Protein 5J0H (pdb70)

Secondary structure (DSSP, 8-state):
-HHHHHHHHHHHHHHHHHHHHHHHHHHHHHHHHHS--HHHHHHHHHHHHHHHHHHHHHHHHHHHHHHHHHH-/-HHHHHHHHHHHHHHHHHHHHHHHHHHHHHHHHHS--HHHHHHHHHHHHHHHHHHHHHHHHHHHHHHHHHH-

Solvent-accessible surface area: 10507 Å² total; per-residue (Å²): 211,143,86,49,144,76,12,85,47,64,29,99,80,1,83,131,13,34,119,57,2,65,50,52,23,85,142,16,79,96,103,17,124,146,107,95,57,139,112,25,94,97,67,15,92,42,4,70,94,20,10,82,98,0,65,98,42,10,104,137,9,63,42,72,15,112,134,10,74,87,143,115,116,35,25,56,153,10,11,83,59,36,29,99,88,10,82,138,76,31,115,142,15,66,54,72,23,98,150,18,81,111,88,18,129,138,93,96,58,146,115,24,94,93,73,14,92,110,10,67,94,62,10,77,107,16,65,60,80,9,102,166,38,65,40,77,16,114,134,14,71,88,126,123

Foldseek 3Di:
DVQLVVLVVVLVVLVVVLVVLVVVLVVLVVVCVVPNDPVSVVVSVVSVVVSVVSVVVSVVSVVSNVVVVVVD/DVQLVVLVVVLVVLVVVLVVLVVVLVVLVVVCVVPPDPVSVVVSVVSVVVNVVSVVVSVVSVVVSVVVVVVD

Radius of gyration: 22.28 Å; Cα contacts (8 Å, |Δi|>4): 88; chains: 2; bounding box: 38×27×76 Å

B-factor: mean 26.99, std 13.41, range [8.02, 87.73]

Nearest PDB structures (foldseek):
  5j0h-assembly2_B  TM=1.014E+00  e=7.072E-09  synthetic construct
  5j0h-assembly1_A  TM=1.013E+00  e=9.872E-09  synthetic construct
  6naf-assembly1_A  TM=1.001E+00  e=9.217E-07  synthetic construct
  6msr-assembly1_C  TM=1.008E+00  e=1.243E-05  synthetic construct
  8szz-assembly1_V  TM=9.515E-01  e=2.185E-02  synthetic construct

Structure (mmCIF, N/CA/C/O backbone):
data_5J0H
#
_entry.id   5J0H
#
_cell.length_a   53.194
_cell.length_b   53.194
_cell.length_c   278.642
_cell.angle_alpha   90.00
_cell.angle_beta   90.00
_cell.angle_gamma   120.00
#
_symmetry.space_group_name_H-M   'H 3 2'
#
loop_
_entity.id
_entity.type
_entity.pdbx_description
1 polymer 'Design construct 2L6HC3_13'
2 water water
#
loop_
_atom_site.group_PDB
_atom_site.id
_atom_site.type_symbol
_atom_site.label_atom_id
_atom_site.label_alt_id
_atom_site.label_comp_id
_atom_site.label_asym_id
_atom_site.label_entity_id
_atom_site.label_seq_id
_atom_site.pdbx_PDB_ins_code
_atom_site.Cartn_x
_atom_site.Cartn_y
_atom_site.Cartn_z
_atom_site.occupancy
_atom_site.B_iso_or_equiv
_atom_site.auth_seq_id
_atom_site.auth_comp_id
_atom_site.auth_asym_id
_atom_site.auth_atom_id
_atom_site.pdbx_PDB_model_num
ATOM 1 N N . LYS A 1 7 ? 12.814 26.682 73.176 1.00 54.32 2 LYS A N 1
ATOM 2 C CA . LYS A 1 7 ? 11.849 26.794 74.260 1.00 31.12 2 LYS A CA 1
ATOM 3 C C . LYS A 1 7 ? 12.491 26.484 75.609 1.00 31.40 2 LYS A C 1
ATOM 4 O O . LYS A 1 7 ? 11.789 26.286 76.601 1.00 25.73 2 LYS A O 1
ATOM 22 N N . TYR A 1 8 ? 13.820 26.450 75.654 1.00 29.52 3 TYR A N 1
ATOM 23 C CA . TYR A 1 8 ? 14.509 26.027 76.867 1.00 29.61 3 TYR A CA 1
ATOM 24 C C . TYR A 1 8 ? 14.215 26.949 78.045 1.00 25.79 3 TYR A C 1
ATOM 25 O O . TYR A 1 8 ? 14.162 26.499 79.189 1.00 23.71 3 TYR A O 1
ATOM 43 N N . GLU A 1 9 ? 14.028 28.235 77.768 1.00 24.23 4 GLU A N 1
ATOM 44 C CA . GLU A 1 9 ? 13.724 29.196 78.822 1.00 29.12 4 GLU A CA 1
ATOM 45 C C . GLU A 1 9 ? 12.482 28.755 79.592 1.00 22.71 4 GLU A C 1
ATOM 46 O O . GLU A 1 9 ? 12.447 28.797 80.824 1.00 21.65 4 GLU A O 1
ATOM 58 N N . LEU A 1 10 ? 11.470 28.322 78.849 1.00 19.63 5 LEU A N 1
ATOM 59 C CA . LEU A 1 10 ? 10.206 27.900 79.440 1.00 20.51 5 LEU A CA 1
ATOM 60 C C . LEU A 1 10 ? 10.368 26.563 80.151 1.00 19.58 5 LEU A C 1
ATOM 61 O O . LEU A 1 10 ? 9.917 26.388 81.287 1.00 18.08 5 LEU A O 1
ATOM 77 N N . ARG A 1 11 ? 11.018 25.620 79.479 1.00 18.13 6 ARG A N 1
ATOM 78 C CA . ARG A 1 11 ? 11.268 24.307 80.060 1.00 18.16 6 ARG A CA 1
ATOM 79 C C . ARG A 1 11 ? 11.980 24.422 81.405 1.00 19.73 6 ARG A C 1
ATOM 80 O O . ARG A 1 11 ? 11.583 23.783 82.383 1.00 21.19 6 ARG A O 1
ATOM 101 N N . ARG A 1 12 ? 13.031 25.238 81.452 1.00 17.37 7 ARG A N 1
ATOM 102 C CA . ARG A 1 12 ? 13.806 25.419 82.675 1.00 22.01 7 ARG A CA 1
ATOM 103 C C . ARG A 1 12 ? 12.937 26.001 83.784 1.00 21.33 7 ARG A C 1
ATOM 104 O O . ARG A 1 12 ? 13.021 25.573 84.934 1.00 19.76 7 ARG A O 1
ATOM 125 N N . ALA A 1 13 ? 12.096 26.970 83.433 1.00 21.07 8 ALA A N 1
ATOM 126 C CA . ALA A 1 13 ? 11.203 27.595 84.407 1.00 17.29 8 ALA A CA 1
ATOM 127 C C . ALA A 1 13 ? 10.201 26.584 84.961 1.00 16.22 8 ALA A C 1
ATOM 128 O O . ALA A 1 13 ? 9.931 26.563 86.164 1.00 15.77 8 ALA A O 1
ATOM 135 N N . LEU A 1 14 ? 9.652 25.744 84.091 1.00 17.34 9 LEU A N 1
ATOM 136 C CA . LEU A 1 14 ? 8.680 24.750 84.533 1.00 16.71 9 LEU A CA 1
ATOM 137 C C . LEU A 1 14 ? 9.357 23.679 85.389 1.00 19.28 9 LEU A C 1
ATOM 138 O O . LEU A 1 14 ? 8.763 23.164 86.332 1.00 17.14 9 LEU A O 1
ATOM 154 N N . GLU A 1 15 ? 10.606 23.353 85.071 1.00 17.40 10 GLU A N 1
ATOM 155 C CA . GLU A 1 15 ? 11.364 22.410 85.888 1.00 16.37 10 GLU A CA 1
ATOM 156 C C . GLU A 1 15 ? 11.647 22.994 87.270 1.00 16.00 10 GLU A C 1
ATOM 157 O O . GLU A 1 15 ? 11.559 22.290 88.281 1.00 18.19 10 GLU A O 1
ATOM 169 N N . GLU A 1 16 ? 11.976 24.280 87.322 1.00 15.24 11 GLU A N 1
ATOM 170 C CA . GLU A 1 16 ? 12.203 24.941 88.603 1.00 19.22 11 GLU A CA 1
ATOM 171 C C . GLU A 1 16 ? 10.908 25.012 89.409 1.00 16.37 11 GLU A C 1
ATOM 172 O O . GLU A 1 16 ? 10.926 24.896 90.638 1.00 15.96 11 GLU A O 1
ATOM 184 N N . LEU A 1 17 ? 9.792 25.200 88.714 1.00 15.78 12 LEU A N 1
ATOM 185 C CA . LEU A 1 17 ? 8.482 25.202 89.351 1.00 14.72 12 LEU A CA 1
ATOM 186 C C . LEU A 1 17 ? 8.202 23.854 90.004 1.00 14.57 12 LEU A C 1
ATOM 187 O O . LEU A 1 17 ? 7.722 23.782 91.140 1.00 15.17 12 LEU A O 1
ATOM 203 N N . GLU A 1 18 ? 8.514 22.782 89.283 1.00 16.27 13 GLU A N 1
ATOM 204 C CA . GLU A 1 18 ? 8.317 21.431 89.791 1.00 18.06 13 GLU A CA 1
ATOM 205 C C . GLU A 1 18 ? 9.147 21.211 91.048 1.00 16.66 13 GLU A C 1
ATOM 206 O O . GLU A 1 18 ? 8.662 20.660 92.026 1.00 18.18 13 GLU A O 1
ATOM 218 N N . LYS A 1 19 ? 10.396 21.659 91.014 1.00 16.83 14 LYS A N 1
ATOM 219 C CA . LYS A 1 19 ? 11.289 21.521 92.158 1.00 18.70 14 LYS A CA 1
ATOM 220 C C . LYS A 1 19 ? 10.752 22.272 93.371 1.00 16.13 14 LYS A C 1
ATOM 221 O O . LYS A 1 19 ? 10.780 21.757 94.492 1.00 17.25 14 LYS A O 1
ATOM 240 N N . ALA A 1 20 ? 10.267 23.489 93.150 1.00 16.71 15 ALA A N 1
ATOM 241 C CA . ALA A 1 20 ? 9.757 24.303 94.250 1.00 14.59 15 ALA A CA 1
ATOM 242 C C . ALA A 1 20 ? 8.491 23.683 94.829 1.00 13.32 15 ALA A C 1
ATOM 243 O O . ALA A 1 20 ? 8.287 23.697 96.035 1.00 14.67 15 ALA A O 1
ATOM 250 N N . LEU A 1 21 ? 7.642 23.131 93.971 1.00 14.63 16 LEU A N 1
ATOM 251 C CA . LEU A 1 21 ? 6.406 22.515 94.445 1.00 15.77 16 LEU A CA 1
ATOM 252 C C . LEU A 1 21 ? 6.693 21.274 95.291 1.00 17.55 16 LEU A C 1
ATOM 253 O O . LEU A 1 21 ? 5.957 20.974 96.230 1.00 15.61 16 LEU A O 1
ATOM 269 N N . ARG A 1 22 ? 7.761 20.556 94.968 1.00 16.90 17 ARG A N 1
ATOM 270 C CA . ARG A 1 22 ? 8.146 19.406 95.778 1.00 18.27 17 ARG A CA 1
ATOM 271 C C . ARG A 1 22 ? 8.583 19.838 97.168 1.00 16.12 17 ARG A C 1
ATOM 272 O O . ARG A 1 22 ? 8.224 19.206 98.161 1.00 18.26 17 ARG A O 1
ATOM 293 N N . GLU A 1 23 ? 9.364 20.913 97.234 1.00 15.51 18 GLU A N 1
ATOM 294 C CA . GLU A 1 23 ? 9.768 21.473 98.512 1.00 13.96 18 GLU A CA 1
ATOM 295 C C . GLU A 1 23 ? 8.545 21.966 99.261 1.00 15.60 18 GLU A C 1
ATOM 296 O O . GLU A 1 23 ? 8.448 21.803 100.476 1.00 14.32 18 GLU A O 1
ATOM 308 N N . LEU A 1 24 ? 7.603 22.554 98.536 1.00 13.64 19 LEU A N 1
ATOM 309 C CA . LEU A 1 24 ? 6.402 23.084 99.169 1.00 14.06 19 LEU A CA 1
ATOM 310 C C . LEU A 1 24 ? 5.602 21.957 99.820 1.00 14.40 19 LEU A C 1
ATOM 311 O O . LEU A 1 24 ? 5.095 22.112 100.933 1.00 14.86 19 LEU A O 1
ATOM 327 N N . LYS A 1 25 ? 5.507 20.823 99.135 1.00 15.87 20 LYS A N 1
ATOM 328 C CA . LYS A 1 25 ? 4.771 19.677 99.655 1.00 15.93 20 LYS A CA 1
ATOM 329 C C . LYS A 1 25 ? 5.427 19.117 100.915 1.00 18.01 20 LYS A C 1
ATOM 330 O O . LYS A 1 25 ? 4.735 18.787 101.872 1.00 18.28 20 LYS A O 1
ATOM 349 N N . LYS A 1 26 ? 6.753 19.011 100.917 1.00 15.04 21 LYS A N 1
ATOM 350 C CA . LYS A 1 26 ? 7.471 18.531 102.101 1.00 18.00 21 LYS A CA 1
ATOM 351 C C . LYS A 1 26 ? 7.239 19.467 103.279 1.00 19.57 21 LYS A C 1
ATOM 352 O O . LYS A 1 26 ? 7.032 19.025 104.412 1.00 19.04 21 LYS A O 1
ATOM 371 N N . SER A 1 27 ? 7.280 20.765 103.000 1.00 16.58 22 SER A N 1
ATOM 372 C CA . SER A 1 27 ? 7.040 21.780 104.014 1.00 16.16 22 SER A CA 1
ATOM 373 C C . SER A 1 27 ? 5.632 21.639 104.582 1.00 13.58 22 SER A C 1
ATOM 374 O O . SER A 1 27 ? 5.420 21.726 105.797 1.00 16.70 22 SER A O 1
ATOM 382 N N . LEU A 1 28 ? 4.666 21.423 103.696 1.00 15.58 23 LEU A N 1
ATOM 383 C CA . LEU A 1 28 ? 3.282 21.276 104.120 1.00 15.02 23 LEU A CA 1
ATOM 384 C C . LEU A 1 28 ? 3.104 20.028 104.975 1.00 19.14 23 LEU A C 1
ATOM 385 O O . LEU A 1 28 ? 2.387 20.058 105.970 1.00 18.26 23 LEU A O 1
ATOM 401 N N . ASP A 1 29 ? 3.745 18.931 104.586 1.00 17.51 24 ASP A N 1
ATOM 402 C CA . ASP A 1 29 ? 3.661 17.700 105.369 1.00 21.93 24 ASP A CA 1
ATOM 403 C C . ASP A 1 29 ? 4.161 17.942 106.788 1.00 22.86 24 A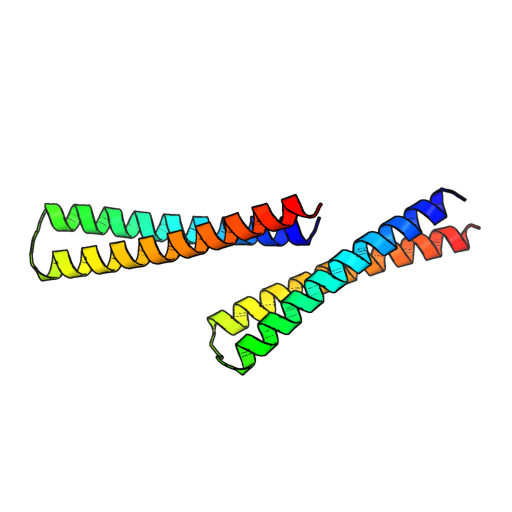SP A C 1
ATOM 404 O O . ASP A 1 29 ? 3.510 17.556 107.755 1.00 22.67 24 ASP A O 1
ATOM 413 N N . GLU A 1 30 ? 5.310 18.597 106.909 1.00 20.56 25 GLU A N 1
ATOM 414 C CA . GLU A 1 30 ? 5.886 18.868 108.220 1.00 21.06 25 GLU A CA 1
ATOM 415 C C . GLU A 1 30 ? 4.986 19.810 109.016 1.00 20.37 25 GLU A C 1
ATOM 416 O O . GLU A 1 30 ? 4.845 19.673 110.234 1.00 18.71 25 GLU A O 1
ATOM 428 N N . LEU A 1 31 ? 4.368 20.758 108.322 1.00 16.34 26 LEU A N 1
ATOM 429 C CA . LEU A 1 31 ? 3.455 21.700 108.954 1.00 18.62 26 LEU A CA 1
ATOM 430 C C . LEU A 1 31 ? 2.233 20.977 109.514 1.00 17.68 26 LEU A C 1
ATOM 431 O O . LEU A 1 31 ? 1.791 21.259 110.632 1.00 17.33 26 LEU A O 1
ATOM 447 N N . GLU A 1 32 ? 1.697 20.039 108.739 1.00 18.39 27 GLU A N 1
ATOM 448 C CA . GLU A 1 32 ? 0.527 19.282 109.168 1.00 18.92 27 GLU A CA 1
ATOM 449 C C . GLU A 1 32 ? 0.856 18.368 110.346 1.00 18.81 27 GLU A C 1
ATOM 450 O O . GLU A 1 32 ? 0.045 18.224 111.256 1.00 19.97 27 GLU A O 1
ATOM 462 N N . ARG A 1 33 ? 2.040 17.759 110.328 1.00 19.45 28 ARG A N 1
ATOM 463 C CA . ARG A 1 33 ? 2.473 16.909 111.440 1.00 22.05 28 ARG A CA 1
ATOM 464 C C . ARG A 1 33 ? 2.555 17.735 112.713 1.00 21.04 28 ARG A C 1
ATOM 465 O O . ARG A 1 33 ? 2.090 17.316 113.773 1.00 19.10 28 ARG A O 1
ATOM 486 N N . SER A 1 34 ? 3.155 18.914 112.601 1.00 20.11 29 SER A N 1
ATOM 487 C CA . SER A 1 34 ? 3.300 19.806 113.741 1.00 18.20 29 SER A CA 1
ATOM 488 C C . SER A 1 34 ? 1.941 20.217 114.289 1.00 20.37 29 SER A C 1
ATOM 489 O O . SER A 1 34 ? 1.748 20.281 115.502 1.00 20.29 29 SER A O 1
ATOM 497 N N . LEU A 1 35 ? 0.993 20.491 113.399 1.00 16.38 30 LEU A N 1
ATOM 498 C CA . LEU A 1 35 ? -0.346 20.879 113.826 1.00 16.05 30 LEU A CA 1
ATOM 499 C C . LEU A 1 35 ? -1.009 19.758 114.620 1.00 18.69 30 LEU A C 1
ATOM 500 O O . LEU A 1 35 ? -1.629 20.002 115.655 1.00 19.74 30 LEU A O 1
ATOM 516 N N . GLU A 1 36 ? -0.869 18.530 114.134 1.00 16.58 31 GLU A N 1
ATOM 517 C CA . GLU A 1 36 ? -1.460 17.375 114.797 1.00 20.58 31 GLU A CA 1
ATOM 518 C C . GLU A 1 36 ? -0.898 17.209 116.204 1.00 20.64 31 GLU A C 1
ATOM 519 O O . GLU A 1 36 ? -1.640 16.951 117.152 1.00 23.26 31 GLU A O 1
ATOM 531 N N . GLU A 1 37 ? 0.412 17.376 116.339 1.00 19.85 32 GLU A N 1
ATOM 532 C CA . GLU A 1 37 ? 1.054 17.294 117.646 1.00 22.86 32 GLU A CA 1
ATOM 533 C C . GLU A 1 37 ? 0.622 18.447 118.542 1.00 23.22 32 GLU A C 1
ATOM 534 O O . GLU A 1 37 ? 0.409 18.264 119.742 1.00 20.46 32 GLU A O 1
ATOM 546 N N . LEU A 1 38 ? 0.491 19.633 117.955 1.00 20.10 33 LEU A N 1
ATOM 547 C CA . LEU A 1 38 ? 0.044 20.811 118.689 1.00 20.24 33 LEU A CA 1
ATOM 548 C C . LEU A 1 38 ? -1.347 20.592 119.284 1.00 20.76 33 LEU A C 1
ATOM 549 O O . LEU A 1 38 ? -1.596 20.923 120.439 1.00 20.68 33 LEU A O 1
ATOM 565 N N . GLU A 1 39 ? -2.251 20.032 118.488 1.00 18.60 34 GLU A N 1
ATOM 566 C CA . GLU A 1 39 ? -3.615 19.799 118.943 1.00 19.04 34 GLU A CA 1
ATOM 567 C C . GLU A 1 39 ? -3.656 18.752 120.055 1.00 21.27 34 GLU A C 1
ATOM 568 O O . GLU A 1 39 ? -4.466 18.853 120.978 1.00 24.09 34 GLU A O 1
ATOM 580 N N . LYS A 1 40 ? -2.777 17.760 119.962 1.00 21.26 35 LYS A N 1
ATOM 581 C CA . LYS A 1 40 ? -2.685 16.705 120.969 1.00 23.22 35 LYS A CA 1
ATOM 582 C C . LYS A 1 40 ? -2.122 17.239 122.277 1.00 24.63 35 LYS A C 1
ATOM 583 O O . LYS A 1 40 ? -2.679 16.994 123.346 1.00 25.94 35 LYS A O 1
ATOM 602 N N . ASN A 1 41 ? -1.006 17.955 122.179 1.00 23.46 36 ASN A N 1
ATOM 603 C CA . ASN A 1 41 ? -0.297 18.472 123.346 1.00 24.46 36 ASN A CA 1
ATOM 604 C C . ASN A 1 41 ? 0.059 19.947 123.178 1.00 16.62 36 ASN A C 1
ATOM 605 O O . ASN A 1 41 ? 1.203 20.289 122.883 1.00 21.54 36 ASN A O 1
ATOM 616 N N . PRO A 1 42 ? -0.931 20.829 123.367 1.00 18.29 37 PRO A N 1
ATOM 617 C CA . PRO A 1 42 ? -0.698 22.260 123.162 1.00 19.34 37 PRO A CA 1
ATOM 618 C C . PRO A 1 42 ? 0.138 22.912 124.255 1.00 21.79 37 PRO A C 1
ATOM 619 O O . PRO A 1 42 ? 0.125 22.490 125.414 1.00 20.18 37 PRO A O 1
ATOM 630 N N . SER A 1 43 ? 0.867 23.945 123.855 1.00 20.13 38 SER A N 1
ATOM 631 C CA . SER A 1 43 ? 1.711 24.725 124.746 1.00 20.85 38 SER A CA 1
ATOM 632 C C . SER A 1 43 ? 2.269 25.904 123.960 1.00 20.79 38 SER A C 1
ATOM 633 O O . SER A 1 43 ? 2.194 25.932 122.729 1.00 18.17 38 SER A O 1
ATOM 641 N N . GLU A 1 44 ? 2.839 26.871 124.665 1.00 19.15 39 GLU A N 1
ATOM 642 C CA . GLU A 1 44 ? 3.445 28.025 124.016 1.00 19.83 39 GLU A CA 1
ATOM 643 C C . GLU A 1 44 ? 4.551 27.600 123.048 1.00 21.94 39 GLU A C 1
ATOM 644 O O . GLU A 1 44 ? 4.615 28.083 121.914 1.00 19.70 39 GLU A O 1
ATOM 656 N N . ASP A 1 45 ? 5.406 26.684 123.497 1.00 19.63 40 ASP A N 1
ATOM 657 C CA . ASP A 1 45 ? 6.501 26.177 122.673 1.00 23.16 40 ASP A CA 1
ATOM 658 C C . ASP A 1 45 ? 5.991 25.522 121.401 1.00 21.48 40 ASP A C 1
ATOM 659 O O . ASP A 1 45 ? 6.518 25.774 120.317 1.00 20.90 40 ASP A O 1
ATOM 668 N N . ALA A 1 46 ? 4.972 24.678 121.533 1.00 17.25 41 ALA A N 1
ATOM 669 C CA . ALA A 1 46 ? 4.407 23.991 120.375 1.00 19.74 41 ALA A CA 1
ATOM 670 C C . ALA A 1 46 ? 3.781 24.985 119.405 1.00 19.76 41 ALA A C 1
ATOM 671 O O . ALA A 1 46 ? 3.855 24.799 118.189 1.00 17.91 41 ALA A O 1
ATOM 678 N N . LEU A 1 47 ? 3.160 26.031 119.940 1.00 17.98 42 LEU A N 1
ATOM 679 C CA . LEU A 1 47 ? 2.561 27.064 119.102 1.00 18.57 42 LEU A CA 1
ATOM 680 C C . LEU A 1 47 ? 3.633 27.816 118.322 1.00 17.05 42 LEU A C 1
ATOM 681 O O . LEU A 1 47 ? 3.481 28.059 117.122 1.00 15.48 42 LEU A O 1
ATOM 697 N N . VAL A 1 48 ? 4.721 28.180 118.995 1.00 16.27 43 VAL A N 1
ATOM 698 C CA . VAL A 1 48 ? 5.819 28.878 118.327 1.00 17.28 43 VAL A CA 1
ATOM 699 C C . VAL A 1 48 ? 6.406 28.004 117.217 1.00 18.71 43 VAL A C 1
ATOM 700 O O . VAL A 1 48 ? 6.673 28.487 116.112 1.00 16.90 43 VAL A O 1
ATOM 713 N N . GLU A 1 49 ? 6.584 26.718 117.512 1.00 16.61 44 GLU A N 1
ATOM 714 C CA . GLU A 1 49 ? 7.102 25.757 116.539 1.00 18.96 44 GLU A CA 1
ATOM 715 C C . GLU A 1 49 ? 6.191 25.676 115.319 1.00 17.45 44 GLU A C 1
ATOM 716 O O . GLU A 1 49 ? 6.661 25.669 114.178 1.00 18.85 44 GLU A O 1
ATOM 728 N N . ASN A 1 50 ? 4.887 25.604 115.559 1.00 16.26 45 ASN A N 1
ATOM 729 C CA . ASN A 1 50 ? 3.928 25.512 114.466 1.00 17.43 45 ASN A CA 1
ATOM 730 C C . ASN A 1 50 ? 3.916 26.787 113.625 1.00 16.14 45 ASN A C 1
ATOM 731 O O . ASN A 1 50 ? 3.860 26.725 112.389 1.00 16.14 45 ASN A O 1
ATOM 742 N N . ASN A 1 51 ? 3.978 27.941 114.286 1.00 18.17 46 ASN A N 1
ATOM 743 C CA . ASN A 1 51 ? 4.069 29.217 113.579 1.00 15.96 46 ASN A CA 1
ATOM 744 C C . ASN A 1 51 ? 5.312 29.280 112.707 1.00 15.68 46 ASN A C 1
ATOM 745 O O . ASN A 1 51 ? 5.262 29.742 111.570 1.00 16.12 46 ASN A O 1
ATOM 756 N N . ARG A 1 52 ? 6.434 28.813 113.245 1.00 14.42 47 ARG A N 1
ATOM 757 C CA . ARG A 1 52 ? 7.673 28.765 112.479 1.00 16.78 47 ARG A CA 1
ATOM 758 C C . ARG A 1 52 ? 7.468 28.003 111.176 1.00 14.53 47 ARG A C 1
ATOM 759 O O . ARG A 1 52 ? 7.867 28.466 110.104 1.00 16.71 47 ARG A O 1
ATOM 780 N N . LEU A 1 53 ? 6.835 26.838 111.266 1.00 14.32 48 LEU A N 1
ATOM 781 C CA . LEU A 1 53 ? 6.636 25.999 110.090 1.00 13.30 48 LEU A CA 1
ATOM 782 C C . LEU A 1 53 ? 5.594 26.584 109.149 1.00 16.69 48 LEU A C 1
ATOM 783 O O . LEU A 1 53 ? 5.650 26.356 107.938 1.00 15.19 48 LEU A O 1
ATOM 799 N N . ASN A 1 54 ? 4.646 27.339 109.692 1.00 14.39 49 ASN A N 1
ATOM 800 C CA . ASN A 1 54 ? 3.651 27.986 108.844 1.00 14.27 49 ASN A CA 1
ATOM 801 C C . ASN A 1 54 ? 4.303 29.108 108.039 1.00 15.51 49 ASN A C 1
ATOM 802 O O . ASN A 1 54 ? 4.099 29.221 106.825 1.00 13.12 49 ASN A O 1
ATOM 813 N N . VAL A 1 55 ? 5.101 29.930 108.713 1.00 16.08 50 VAL A N 1
ATOM 814 C CA . VAL A 1 55 ? 5.835 30.996 108.034 1.00 16.18 50 VAL A CA 1
ATOM 815 C C . VAL A 1 55 ? 6.755 30.419 106.957 1.00 14.77 50 VAL A C 1
ATOM 816 O O . VAL A 1 55 ? 6.861 30.974 105.861 1.00 15.26 50 VAL A O 1
ATOM 829 N N . GLU A 1 56 ? 7.406 29.301 107.260 1.00 13.74 51 GLU A N 1
ATOM 830 C CA . GLU A 1 56 ? 8.281 28.652 106.289 1.00 15.17 51 GLU A CA 1
ATOM 831 C C . GLU A 1 56 ? 7.485 28.206 105.071 1.00 14.99 51 GLU A C 1
ATOM 832 O O . GLU A 1 56 ? 7.958 28.310 103.938 1.00 15.97 51 GLU A O 1
ATOM 844 N N . ASN A 1 57 ? 6.273 27.713 105.293 1.00 13.16 52 ASN A N 1
ATOM 845 C CA . ASN A 1 57 ? 5.429 27.304 104.175 1.00 15.40 52 ASN A CA 1
ATOM 846 C C . ASN A 1 57 ? 5.040 28.510 103.316 1.00 16.29 52 ASN A C 1
ATOM 847 O O . ASN A 1 57 ? 5.100 28.450 102.085 1.00 13.79 52 ASN A O 1
ATOM 858 N N . ASN A 1 58 ? 4.657 29.613 103.957 1.00 14.48 53 ASN A N 1
ATOM 859 C CA . ASN A 1 58 ? 4.364 30.845 103.221 1.00 12.81 53 ASN A CA 1
ATOM 860 C C . ASN A 1 58 ? 5.568 31.318 102.411 1.00 15.51 53 ASN A C 1
ATOM 861 O O . ASN A 1 58 ? 5.425 31.790 101.287 1.00 13.33 53 ASN A O 1
ATOM 872 N N . LYS A 1 59 ? 6.755 31.193 102.992 1.00 13.77 54 LYS A N 1
ATOM 873 C CA . LYS A 1 59 ? 7.989 31.595 102.328 1.00 15.44 54 LYS A CA 1
ATOM 874 C C . LYS A 1 59 ? 8.174 30.854 100.999 1.00 16.41 54 LYS A C 1
ATOM 875 O O . LYS A 1 59 ? 8.545 31.449 99.985 1.00 16.33 54 LYS A O 1
ATOM 894 N N . ILE A 1 60 ? 7.910 29.552 101.004 1.00 14.10 55 ILE A N 1
ATOM 895 C CA . ILE A 1 60 ? 8.059 28.751 99.800 1.00 14.08 55 ILE A CA 1
ATOM 896 C C . ILE A 1 60 ? 6.952 29.095 98.807 1.00 13.15 55 ILE A C 1
ATOM 897 O O . ILE A 1 60 ? 7.197 29.146 97.602 1.00 13.83 55 ILE A O 1
ATOM 913 N N . ILE A 1 61 ? 5.742 29.339 99.306 1.00 12.47 56 ILE A N 1
ATOM 914 C CA . ILE A 1 61 ? 4.633 29.755 98.439 1.00 11.71 56 ILE A CA 1
ATOM 915 C C . ILE A 1 61 ? 4.999 31.018 97.658 1.00 12.10 56 ILE A C 1
ATOM 916 O O . ILE A 1 61 ? 4.745 31.111 96.452 1.00 13.80 56 ILE A O 1
ATOM 932 N N . VAL A 1 62 ? 5.609 31.984 98.338 1.00 12.39 57 VAL A N 1
ATOM 933 C CA . VAL A 1 62 ? 6.030 33.218 97.683 1.00 12.67 57 VAL A CA 1
ATOM 934 C C . VAL A 1 62 ? 7.036 32.923 96.564 1.00 16.24 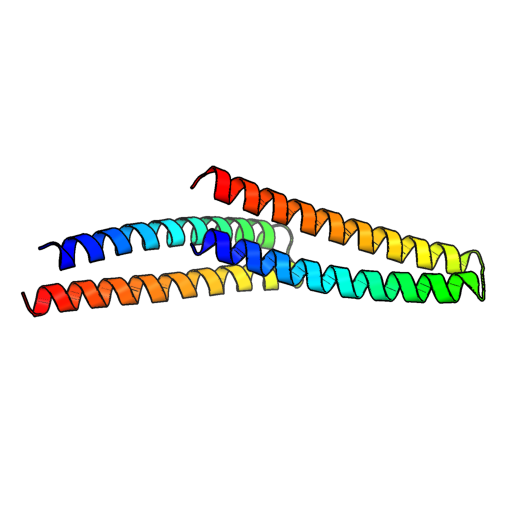57 VAL A C 1
ATOM 935 O O . VAL A 1 62 ? 6.963 33.520 95.488 1.00 18.71 57 VAL A O 1
ATOM 948 N N . GLU A 1 63 ? 7.959 31.996 96.807 1.00 13.19 58 GLU A N 1
ATOM 949 C CA . GLU A 1 63 ? 8.931 31.600 95.789 1.00 15.57 58 GLU A CA 1
ATOM 950 C C . GLU A 1 63 ? 8.244 30.931 94.604 1.00 14.31 58 GLU A C 1
ATOM 951 O O . GLU A 1 63 ? 8.594 31.182 93.444 1.00 15.58 58 GLU A O 1
ATOM 963 N N . VAL A 1 64 ? 7.266 30.076 94.887 1.00 13.56 59 VAL A N 1
ATOM 964 C CA . VAL A 1 64 ? 6.523 29.408 93.826 1.00 14.25 59 VAL A CA 1
ATOM 965 C C . VAL A 1 64 ? 5.760 30.430 92.985 1.00 13.18 59 VAL A C 1
ATOM 966 O O . VAL A 1 64 ? 5.723 30.323 91.757 1.00 12.88 59 VAL A O 1
ATOM 979 N N . LEU A 1 65 ? 5.180 31.434 93.637 1.00 12.61 60 LEU A N 1
ATOM 980 C CA . LEU A 1 65 ? 4.442 32.475 92.925 1.00 11.13 60 LEU A CA 1
ATOM 981 C C . LEU A 1 65 ? 5.374 33.299 92.031 1.00 14.80 60 LEU A C 1
ATOM 982 O O . LEU A 1 65 ? 4.994 33.686 90.918 1.00 13.61 60 LEU A O 1
ATO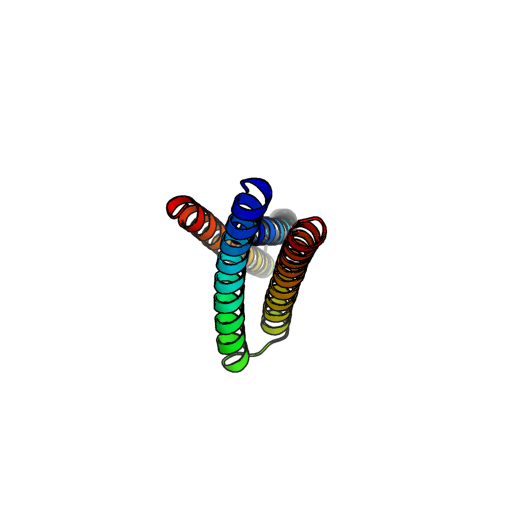M 998 N N . ARG A 1 66 ? 6.593 33.547 92.502 1.00 15.51 61 ARG A N 1
ATOM 999 C CA . ARG A 1 66 ? 7.604 34.231 91.697 1.00 16.55 61 ARG A CA 1
ATOM 1000 C C . ARG A 1 66 ? 7.893 33.453 90.418 1.00 14.84 61 ARG A C 1
ATOM 1001 O O . ARG A 1 66 ? 7.970 34.032 89.338 1.00 15.01 61 ARG A O 1
ATOM 1022 N N . ILE A 1 67 ? 8.059 32.141 90.549 1.00 15.59 62 ILE A N 1
ATOM 1023 C CA . ILE A 1 67 ? 8.360 31.294 89.404 1.00 13.86 62 ILE A CA 1
ATOM 1024 C C . ILE A 1 67 ? 7.201 31.296 88.420 1.00 15.27 62 ILE A C 1
ATOM 1025 O O . ILE A 1 67 ? 7.411 31.392 87.212 1.00 14.66 62 ILE A O 1
ATOM 1041 N N . ILE A 1 68 ? 5.980 31.205 88.937 1.00 13.57 63 ILE A N 1
ATOM 1042 C CA . ILE A 1 68 ? 4.798 31.222 88.087 1.00 13.60 63 ILE A CA 1
ATOM 1043 C C . ILE A 1 68 ? 4.732 32.539 87.317 1.00 12.57 63 ILE A C 1
ATOM 1044 O O . ILE A 1 68 ? 4.450 32.543 86.115 1.00 14.49 63 ILE A O 1
ATOM 1060 N N . ALA A 1 69 ? 5.021 33.649 87.992 1.00 15.26 64 ALA A N 1
ATOM 1061 C CA . ALA A 1 69 ? 5.012 34.951 87.332 1.00 16.12 64 ALA A CA 1
ATOM 1062 C C . ALA A 1 69 ? 6.023 34.984 86.188 1.00 16.92 64 ALA A C 1
ATOM 1063 O O . ALA A 1 69 ? 5.741 35.525 85.117 1.00 17.85 64 ALA A O 1
ATOM 1070 N N . GLU A 1 70 ? 7.192 34.393 86.417 1.00 14.35 65 GLU A N 1
ATOM 1071 C CA . GLU A 1 70 ? 8.226 34.301 85.388 1.00 14.99 65 GLU A CA 1
ATOM 1072 C C . GLU A 1 70 ? 7.731 33.501 84.182 1.00 16.09 65 GLU A C 1
ATOM 1073 O O . GLU A 1 70 ? 7.948 33.891 83.031 1.00 17.87 65 GLU A O 1
ATOM 1085 N N . VAL A 1 71 ? 7.066 32.379 84.443 1.00 13.75 66 VAL A N 1
ATOM 1086 C CA . VAL A 1 71 ? 6.516 31.568 83.360 1.00 14.27 66 VAL A CA 1
ATOM 1087 C C . VAL A 1 71 ? 5.515 32.387 82.554 1.00 15.24 66 VAL A C 1
ATOM 1088 O O . VAL A 1 71 ? 5.523 32.359 81.323 1.00 16.87 66 VAL A O 1
ATOM 1101 N N . LEU A 1 72 ? 4.658 33.126 83.251 1.00 13.52 67 LEU A N 1
ATOM 1102 C CA . LEU A 1 72 ? 3.634 33.916 82.577 1.00 15.04 67 LEU A CA 1
ATOM 1103 C C . LEU A 1 72 ? 4.260 35.014 81.726 1.00 17.75 67 LEU A C 1
ATOM 1104 O O . LEU A 1 72 ? 3.744 35.346 80.663 1.00 18.13 67 LEU A O 1
ATOM 1120 N N . LYS A 1 73 ? 5.372 35.570 82.188 1.00 15.82 68 LYS A N 1
ATOM 1121 C CA . LYS A 1 73 ? 6.062 36.600 81.422 1.00 17.56 68 LYS A CA 1
ATOM 1122 C C . LYS A 1 73 ? 6.744 36.004 80.192 1.00 21.05 68 LYS A C 1
ATOM 1123 O O . LYS A 1 73 ? 6.778 36.629 79.132 1.00 20.77 68 LYS A O 1
ATOM 1142 N N . ILE A 1 74 ? 7.270 34.791 80.323 1.00 18.95 69 ILE A N 1
ATOM 1143 C CA . ILE A 1 74 ? 7.849 34.095 79.175 1.00 18.03 69 ILE A CA 1
ATOM 1144 C C . ILE A 1 74 ? 6.775 33.831 78.128 1.00 24.14 69 ILE A C 1
ATOM 1145 O O . ILE A 1 74 ? 6.988 34.042 76.929 1.00 21.11 69 ILE A O 1
ATOM 1161 N N . ASN A 1 75 ? 5.610 33.377 78.576 1.00 19.12 70 ASN A N 1
ATOM 1162 C CA . ASN A 1 75 ? 4.517 33.085 77.657 1.00 19.91 70 ASN A CA 1
ATOM 1163 C C . ASN A 1 75 ? 4.006 34.343 76.958 1.00 25.34 70 ASN A C 1
ATOM 1164 O O . ASN A 1 75 ? 3.563 34.286 75.809 1.00 26.38 70 ASN A O 1
ATOM 1175 N N . ALA A 1 76 ? 4.098 35.480 77.642 1.00 23.36 71 ALA A N 1
ATOM 1176 C CA . ALA A 1 76 ? 3.568 36.738 77.123 1.00 20.38 71 ALA A CA 1
ATOM 1177 C C . ALA A 1 76 ? 4.445 37.314 76.017 1.00 32.86 71 ALA A C 1
ATOM 1178 O O . ALA A 1 76 ? 3.934 37.884 75.056 1.00 32.70 71 ALA A O 1
ATOM 1185 N N . LYS A 1 77 ? 5.760 37.183 76.157 1.00 30.60 72 LYS A N 1
ATOM 1186 C CA . LYS A 1 77 ? 6.668 37.673 75.126 1.00 35.39 72 LYS A CA 1
ATOM 1187 C C . LYS A 1 77 ? 6.656 36.704 73.952 1.00 42.85 72 LYS A C 1
ATOM 1188 O O . LYS A 1 77 ? 7.002 37.068 72.828 1.00 49.01 72 LYS A O 1
ATOM 1207 N N . SER A 1 78 ? 6.249 35.468 74.227 1.00 49.84 73 SER A N 1
ATOM 1208 C CA . SER A 1 78 ? 6.071 34.464 73.189 1.00 52.65 73 SER A CA 1
ATOM 1209 C C . SER A 1 78 ? 4.806 34.754 72.387 1.00 46.26 73 SER A C 1
ATOM 1210 O O . SER A 1 78 ? 4.601 34.198 71.309 1.00 60.19 73 SER A O 1
ATOM 1218 N N . LYS B 1 7 ? 16.632 22.043 98.845 1.00 42.19 2 LYS B N 1
ATOM 1219 C CA . LYS B 1 7 ? 17.078 23.371 99.249 1.00 25.78 2 LYS B CA 1
ATOM 1220 C C . LYS B 1 7 ? 16.432 23.802 100.564 1.00 25.71 2 LYS B C 1
ATOM 1221 O O . LYS B 1 7 ? 17.101 23.865 101.594 1.00 23.47 2 LYS B O 1
ATOM 1239 N N . TYR B 1 8 ? 15.132 24.084 100.527 1.00 24.24 3 TYR B N 1
ATOM 1240 C CA . TYR B 1 8 ? 14.431 24.639 101.682 1.00 19.92 3 TYR B CA 1
ATOM 1241 C C . TYR B 1 8 ? 14.444 23.702 102.879 1.00 18.62 3 TYR B C 1
ATOM 1242 O O . TYR B 1 8 ? 14.650 24.145 104.005 1.00 16.90 3 TYR B O 1
ATOM 1260 N N . GLU B 1 9 ? 14.222 22.413 102.632 1.00 17.66 4 GLU B N 1
ATOM 1261 C CA . GLU B 1 9 ? 14.176 21.425 103.700 1.00 17.55 4 GLU B CA 1
ATOM 1262 C C . GLU B 1 9 ? 15.509 21.386 104.441 1.00 15.96 4 GLU B C 1
ATOM 1263 O O . GLU B 1 9 ? 15.541 21.366 105.670 1.00 16.75 4 GLU B O 1
ATOM 1275 N N . LEU B 1 10 ? 16.603 21.388 103.687 1.00 17.12 5 LEU B N 1
ATOM 1276 C CA . LEU B 1 10 ? 17.940 21.398 104.276 1.00 15.46 5 LEU B CA 1
ATOM 1277 C C . LEU B 1 10 ? 18.191 22.693 105.052 1.00 15.60 5 LEU B C 1
ATOM 1278 O O . LEU B 1 10 ? 18.668 22.662 106.186 1.00 17.97 5 LEU B O 1
ATOM 1294 N N . ARG B 1 11 ? 17.855 23.831 104.448 1.00 17.24 6 ARG B N 1
ATOM 1295 C CA . ARG B 1 11 ? 18.044 25.126 105.097 1.00 18.66 6 ARG B CA 1
ATOM 1296 C C . ARG B 1 11 ? 17.271 25.212 106.410 1.00 19.44 6 ARG B C 1
ATOM 1297 O O . ARG B 1 11 ? 17.768 25.746 107.399 1.00 20.73 6 ARG B O 1
ATOM 1318 N N . ARG B 1 12 ? 16.051 24.687 106.398 1.00 17.93 7 ARG B N 1
ATOM 1319 C CA . ARG B 1 12 ? 15.181 24.669 107.565 1.00 19.02 7 ARG B CA 1
ATOM 1320 C C . ARG B 1 12 ? 15.856 23.931 108.721 1.00 16.92 7 ARG B C 1
ATOM 1321 O O . ARG B 1 12 ? 15.872 24.394 109.866 1.00 18.72 7 ARG B O 1
ATOM 1342 N N . ALA B 1 13 ? 16.421 22.773 108.401 1.00 15.65 8 ALA B N 1
ATOM 1343 C CA . ALA B 1 13 ? 17.071 21.939 109.397 1.00 15.78 8 ALA B CA 1
ATOM 1344 C C . ALA B 1 13 ? 18.339 22.606 109.937 1.00 14.27 8 ALA B C 1
ATOM 1345 O O . ALA B 1 13 ? 18.616 22.549 111.139 1.00 14.47 8 ALA B O 1
ATOM 1352 N N . LEU B 1 14 ? 19.104 23.240 109.053 1.00 16.59 9 LEU B N 1
ATOM 1353 C CA . LEU B 1 14 ? 20.357 23.868 109.463 1.00 15.41 9 LEU B CA 1
ATOM 1354 C C . LEU B 1 14 ? 20.083 25.088 110.332 1.00 19.80 9 LEU B C 1
ATOM 1355 O O . LEU B 1 14 ? 20.838 25.382 111.264 1.00 17.69 9 LEU B O 1
ATOM 1371 N N . GLU B 1 15 ? 18.994 25.790 110.048 1.00 17.59 10 GLU B N 1
ATOM 1372 C CA . GLU B 1 15 ? 18.624 26.936 110.872 1.00 18.75 10 GLU B CA 1
ATOM 1373 C C . GLU B 1 15 ? 18.134 26.480 112.242 1.00 19.34 10 GLU B C 1
ATOM 1374 O O . GLU B 1 15 ? 18.405 27.132 113.251 1.00 18.88 10 GLU B O 1
ATOM 1386 N N . GLU B 1 16 ? 17.432 25.354 112.296 1.00 16.97 11 GLU B N 1
ATOM 1387 C CA . GLU B 1 16 ? 17.013 24.824 113.587 1.00 15.97 11 GLU B CA 1
ATOM 1388 C C . GLU B 1 16 ? 18.217 24.338 114.381 1.00 16.72 11 GLU B C 1
ATOM 1389 O O . GLU B 1 16 ? 18.257 24.489 115.603 1.00 16.65 11 GLU B O 1
ATOM 1401 N N . LEU B 1 17 ? 19.203 23.779 113.690 1.00 16.59 12 LEU B N 1
ATOM 1402 C CA . LEU B 1 17 ? 20.441 23.345 114.336 1.00 15.63 12 LEU B CA 1
ATOM 1403 C C . LEU B 1 17 ? 21.138 24.535 114.982 1.00 17.29 12 LEU B C 1
ATOM 1404 O O . LEU B 1 17 ? 21.598 24.465 116.123 1.00 16.93 12 LEU B O 1
ATOM 1420 N N . GLU B 1 18 ? 21.205 25.633 114.239 1.00 15.47 13 GLU B N 1
ATOM 1421 C CA . GLU B 1 18 ? 21.823 26.861 114.722 1.00 16.36 13 GLU B CA 1
ATOM 1422 C C . GLU B 1 18 ? 21.146 27.363 115.992 1.00 18.47 13 GLU B C 1
ATOM 1423 O O . GLU B 1 18 ? 21.817 27.739 116.953 1.00 18.92 13 GLU B O 1
ATOM 1435 N N . LYS B 1 19 ? 19.817 27.370 115.996 1.00 16.98 14 LYS B N 1
ATOM 1436 C CA . LYS B 1 19 ? 19.063 27.841 117.150 1.00 18.43 14 LYS B CA 1
ATOM 1437 C C . LYS B 1 19 ? 19.329 26.952 118.354 1.00 18.82 14 LYS B C 1
ATOM 1438 O O . LYS B 1 19 ? 19.527 27.438 119.466 1.00 19.37 14 LYS B O 1
ATOM 1457 N N . ALA B 1 20 ? 19.337 25.644 118.124 1.00 16.88 15 ALA B N 1
ATOM 1458 C CA . ALA B 1 20 ? 19.566 24.693 119.203 1.00 14.50 15 ALA B CA 1
ATOM 1459 C C . ALA B 1 20 ? 20.973 24.833 119.772 1.00 13.29 15 ALA B C 1
ATOM 1460 O O . ALA B 1 20 ? 21.169 24.672 120.976 1.00 15.41 15 ALA B O 1
ATOM 1467 N N . LEU B 1 21 ? 21.947 25.120 118.913 1.00 16.23 16 LEU B N 1
ATOM 1468 C CA . LEU B 1 21 ? 23.323 25.300 119.360 1.00 13.92 16 LEU B CA 1
ATOM 1469 C C . LEU B 1 21 ? 23.471 26.575 120.181 1.00 16.90 16 LEU B C 1
ATOM 1470 O O . LEU B 1 21 ? 24.272 26.621 121.112 1.00 17.33 16 LEU B O 1
ATOM 1486 N N . ARG B 1 22 ? 22.707 27.608 119.842 1.00 16.78 17 ARG B N 1
ATOM 1487 C CA . ARG B 1 22 ? 22.721 28.828 120.647 1.00 20.42 17 ARG B CA 1
ATOM 1488 C C . ARG B 1 22 ? 22.165 28.541 122.036 1.00 21.66 17 ARG B C 1
ATOM 1489 O O . ARG B 1 22 ? 22.707 28.998 123.041 1.00 19.35 17 ARG B O 1
ATOM 1510 N N . GLU B 1 23 ? 21.077 27.780 122.084 1.00 16.39 18 GLU B N 1
ATOM 1511 C CA . GLU B 1 23 ? 20.471 27.375 123.342 1.00 18.44 18 GLU B CA 1
ATOM 1512 C C . GLU B 1 23 ? 21.456 26.548 124.161 1.00 18.58 18 GLU B C 1
ATOM 1513 O O . GLU B 1 23 ? 21.554 26.706 125.382 1.00 18.74 18 GLU B O 1
ATOM 1525 N N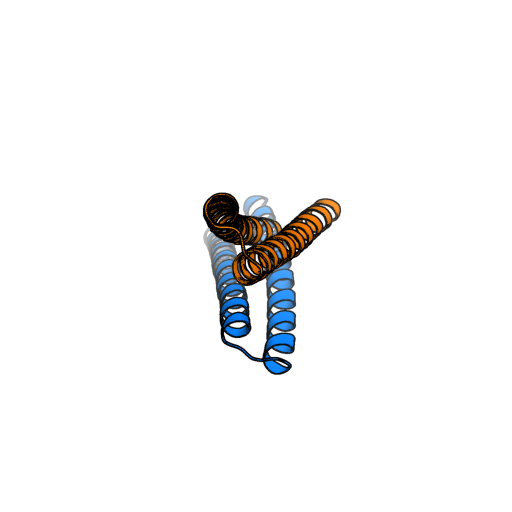 . LEU B 1 24 ? 22.182 25.668 123.480 1.00 16.09 19 LEU B N 1
ATOM 1526 C CA . LEU B 1 24 ? 23.152 24.802 124.135 1.00 17.68 19 LEU B CA 1
ATOM 1527 C C . LEU B 1 24 ? 24.280 25.625 124.749 1.00 17.01 19 LEU B C 1
ATOM 1528 O O . LEU B 1 24 ? 24.716 25.352 125.870 1.00 18.01 19 LEU B O 1
ATOM 1544 N N . LYS B 1 25 ? 24.741 26.643 124.029 1.00 17.84 20 LYS B N 1
ATOM 1545 C CA . LYS B 1 25 ? 25.819 27.492 124.531 1.00 19.54 20 LYS B CA 1
ATOM 1546 C C . LYS B 1 25 ? 25.398 28.233 125.795 1.00 19.85 20 LYS B C 1
ATOM 1547 O O . LYS B 1 25 ? 26.171 28.328 126.744 1.00 23.40 20 LYS B O 1
ATOM 1566 N N . LYS B 1 26 ? 24.175 28.758 125.800 1.00 19.37 21 LYS B N 1
ATOM 1567 C CA . LYS B 1 26 ? 23.643 29.438 126.978 1.00 20.77 21 LYS B CA 1
ATOM 1568 C C . LYS B 1 26 ? 23.597 28.481 128.162 1.00 21.87 21 LYS B C 1
ATOM 1569 O O . LYS B 1 26 ? 23.987 28.837 129.276 1.00 21.11 21 LYS B O 1
ATOM 1588 N N . SER B 1 27 ? 23.117 27.267 127.911 1.00 16.65 22 SER B N 1
ATOM 1589 C CA . SER B 1 27 ? 23.059 26.228 128.934 1.00 16.88 22 SER B CA 1
ATOM 1590 C C . SER B 1 27 ? 24.448 25.888 129.467 1.00 17.01 22 SER B C 1
ATOM 1591 O O . SER B 1 27 ? 24.637 25.734 130.672 1.00 19.52 22 SER B O 1
ATOM 1599 N N . LEU B 1 28 ? 25.423 25.768 128.570 1.00 16.68 23 LEU B N 1
ATOM 1600 C CA . LEU B 1 28 ? 26.776 25.408 128.982 1.00 16.43 23 LEU B CA 1
ATOM 1601 C C . LEU B 1 28 ? 27.380 26.499 129.859 1.00 19.34 23 LEU B C 1
ATOM 1602 O O . LEU B 1 28 ? 28.018 26.206 130.869 1.00 19.71 23 LEU B O 1
ATOM 1618 N N . ASP B 1 29 ? 27.164 27.753 129.472 1.00 19.76 24 ASP B N 1
ATOM 1619 C CA . ASP B 1 29 ? 27.643 28.889 130.251 1.00 21.20 24 ASP B CA 1
ATOM 1620 C C . ASP B 1 29 ? 27.094 28.849 131.670 1.00 23.37 24 ASP B C 1
ATOM 1621 O O . ASP B 1 29 ? 27.829 29.067 132.632 1.00 22.73 24 ASP B O 1
ATOM 1630 N N . GLU B 1 30 ? 25.800 28.568 131.801 1.00 20.82 25 GLU B N 1
ATOM 1631 C CA . GLU B 1 30 ? 25.165 28.508 133.113 1.00 24.55 25 GLU B CA 1
ATOM 1632 C C . GLU B 1 30 ? 25.724 27.335 133.915 1.00 23.08 25 GLU B C 1
ATOM 1633 O O . GLU B 1 30 ? 25.958 27.443 135.121 1.00 18.68 25 GLU B O 1
ATOM 1645 N N . LEU B 1 31 ? 25.939 26.216 133.233 1.00 17.36 26 LEU B N 1
ATOM 1646 C CA . LEU B 1 31 ? 26.499 25.024 133.855 1.00 19.07 26 LEU B CA 1
ATOM 1647 C C . LEU B 1 31 ? 27.903 25.291 134.385 1.00 19.53 26 LEU B C 1
ATOM 1648 O O . LEU B 1 31 ? 28.243 24.879 135.494 1.00 20.47 26 LEU B O 1
ATOM 1664 N N . GLU B 1 32 ? 28.713 25.984 133.592 1.00 16.56 27 GLU B N 1
ATOM 1665 C CA . GLU B 1 32 ? 30.079 26.304 133.994 1.00 18.35 27 GLU B CA 1
ATOM 1666 C C . GLU B 1 32 ? 30.109 27.280 135.170 1.00 21.45 27 GLU B C 1
ATOM 1667 O O . GLU B 1 32 ? 30.944 27.151 136.065 1.00 23.49 27 GLU B O 1
ATOM 1679 N N . ARG B 1 33 ? 29.204 28.255 135.164 1.00 19.15 28 ARG B N 1
ATOM 1680 C CA . ARG B 1 33 ? 29.117 29.209 136.269 1.00 20.09 28 ARG B CA 1
ATOM 1681 C C . ARG B 1 33 ? 28.693 28.491 137.540 1.00 23.83 28 ARG B C 1
ATOM 1682 O O . ARG B 1 33 ? 29.219 28.764 138.619 1.00 21.82 28 ARG B O 1
ATOM 1703 N N . SER B 1 34 ? 27.748 27.567 137.407 1.00 20.07 29 SER B N 1
ATOM 1704 C CA . SER B 1 34 ? 27.308 26.763 138.536 1.00 20.69 29 SER B CA 1
ATOM 1705 C C . SER B 1 34 ? 28.452 25.922 139.092 1.00 20.11 29 SER B C 1
ATOM 1706 O O . SER B 1 34 ? 28.613 25.819 140.311 1.00 21.35 29 SER B O 1
ATOM 1714 N N . LEU B 1 35 ? 29.242 25.318 138.208 1.00 18.63 30 LEU B N 1
ATOM 1715 C CA . LEU B 1 35 ? 30.382 24.514 138.641 1.00 19.00 30 LEU B CA 1
ATOM 1716 C C . LEU B 1 35 ? 31.391 25.370 139.408 1.00 21.20 30 LEU B C 1
ATOM 1717 O O . LEU B 1 35 ? 31.927 24.934 140.427 1.00 21.70 30 LEU B O 1
ATOM 1733 N N . GLU B 1 36 ? 31.646 26.578 138.911 1.00 18.62 31 GLU B N 1
ATOM 1734 C CA . GLU B 1 36 ? 32.577 27.494 139.561 1.00 22.41 31 GLU B CA 1
ATOM 1735 C C . GLU B 1 36 ? 32.120 27.777 140.985 1.00 25.41 31 GLU B C 1
ATOM 1736 O O . GLU B 1 36 ? 32.918 27.739 141.925 1.00 22.50 31 GLU B O 1
ATOM 1748 N N . GLU B 1 37 ? 30.833 28.064 141.139 1.00 19.51 32 GLU B N 1
ATOM 1749 C CA . GLU B 1 37 ? 30.274 28.373 142.453 1.00 25.20 32 GLU B CA 1
ATOM 1750 C C . GLU B 1 37 ? 30.264 27.128 143.335 1.00 25.13 32 GLU B C 1
ATOM 1751 O O . GLU B 1 37 ? 30.466 27.210 144.548 1.00 21.58 32 GLU B O 1
ATOM 1763 N N . LEU B 1 38 ? 30.035 25.970 142.725 1.00 21.40 33 LEU B N 1
ATOM 1764 C CA . LEU B 1 38 ? 30.015 24.709 143.461 1.00 22.13 33 LEU B CA 1
ATOM 1765 C C . LEU B 1 38 ? 31.376 24.404 144.076 1.00 24.18 33 LEU B C 1
ATOM 1766 O O . LEU B 1 38 ? 31.463 23.951 145.218 1.00 23.72 33 LEU B O 1
ATOM 1782 N N . GLU B 1 39 ? 32.441 24.649 143.322 1.00 21.26 34 GLU B N 1
ATOM 1783 C CA . GLU B 1 39 ? 33.777 24.330 143.806 1.00 24.12 34 GLU B CA 1
ATOM 1784 C C . GLU B 1 39 ? 34.208 25.294 144.911 1.00 26.00 34 GLU B C 1
ATOM 1785 O O . GLU B 1 39 ? 34.954 24.912 145.814 1.00 27.73 34 GLU B O 1
ATOM 1797 N N . LYS B 1 40 ? 33.725 26.532 144.849 1.00 24.33 35 LYS B N 1
ATOM 1798 C CA . LYS B 1 40 ? 34.052 27.527 145.868 1.00 30.14 35 LYS B CA 1
ATOM 1799 C C . LYS B 1 40 ? 33.279 27.287 147.157 1.00 28.08 35 LYS B C 1
ATOM 1800 O O . LYS B 1 40 ? 33.831 27.436 148.246 1.00 26.73 35 LYS B O 1
ATOM 1819 N N . ASN B 1 41 ? 32.006 26.926 147.030 1.00 23.73 36 ASN B N 1
ATOM 1820 C CA . ASN B 1 41 ? 31.136 26.701 148.187 1.00 24.18 36 ASN B CA 1
ATOM 1821 C C . ASN B 1 41 ? 30.300 25.435 148.037 1.00 19.35 36 ASN B C 1
ATOM 1822 O O . ASN B 1 41 ? 29.092 25.509 147.811 1.00 23.85 36 ASN B O 1
ATOM 1833 N N . PRO B 1 42 ? 30.943 24.266 148.167 1.00 20.73 37 PRO B N 1
ATOM 1834 C CA . PRO B 1 42 ? 30.252 22.987 147.977 1.00 21.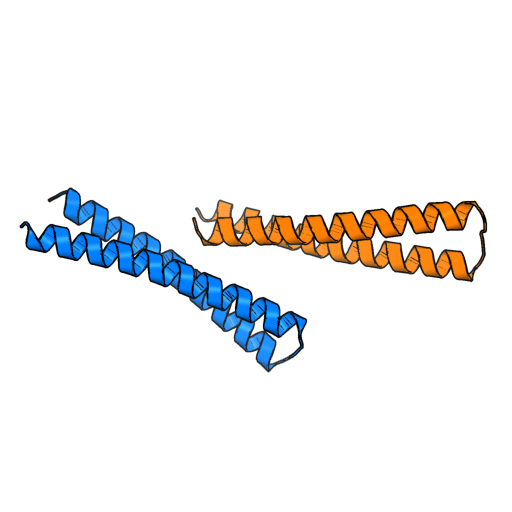61 37 PRO B CA 1
ATOM 1835 C C . PRO B 1 42 ? 29.246 22.673 149.079 1.00 23.42 37 PRO B C 1
ATOM 1836 O O . PRO B 1 42 ? 29.443 23.033 150.243 1.00 25.70 37 PRO B O 1
ATOM 1847 N N . SER B 1 43 ? 28.168 22.005 148.687 1.00 22.82 38 SER B N 1
ATOM 1848 C CA . SER B 1 43 ? 27.119 21.574 149.599 1.00 20.51 38 SER B CA 1
ATOM 1849 C C . SER B 1 43 ? 26.176 20.656 148.837 1.00 24.53 38 SER B C 1
ATOM 1850 O O . SER B 1 43 ? 26.260 20.552 147.609 1.00 21.78 38 SER B O 1
ATOM 1858 N N . GLU B 1 44 ? 25.270 20.001 149.551 1.00 23.03 39 GLU B N 1
ATOM 1859 C CA . GLU B 1 44 ? 24.312 19.114 148.905 1.00 23.73 39 GLU B CA 1
ATOM 1860 C C . GLU B 1 44 ? 23.429 19.895 147.934 1.00 23.64 39 GLU B C 1
ATOM 1861 O O . GLU B 1 44 ? 23.190 19.456 146.807 1.00 21.84 39 GLU B O 1
ATOM 1873 N N . ASP B 1 45 ? 22.954 21.056 148.373 1.00 20.16 40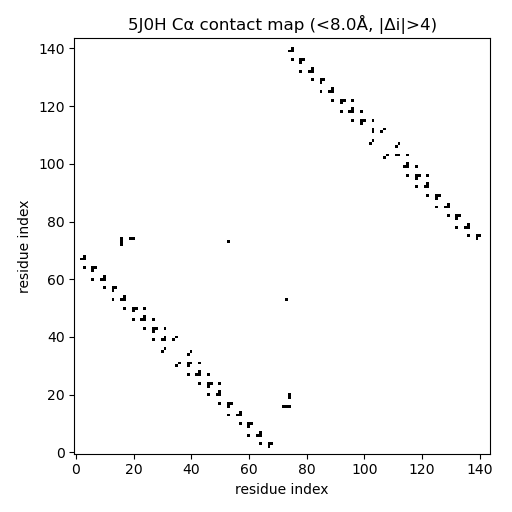 ASP B N 1
ATOM 1874 C CA . ASP B 1 45 ? 22.075 21.881 147.554 1.00 24.84 40 ASP B CA 1
ATOM 1875 C C . ASP B 1 45 ? 22.785 22.342 146.288 1.00 25.22 40 ASP B C 1
ATOM 1876 O O . ASP B 1 45 ? 22.197 22.357 145.204 1.00 21.79 40 ASP B O 1
ATOM 1885 N N . ALA B 1 46 ? 24.050 22.724 146.432 1.00 21.26 41 ALA B N 1
ATOM 1886 C CA . ALA B 1 46 ? 24.846 23.169 145.294 1.00 20.62 41 ALA B CA 1
ATOM 1887 C C . ALA B 1 46 ? 25.061 22.023 144.309 1.00 22.74 41 ALA B C 1
ATOM 1888 O O . ALA B 1 46 ? 25.071 22.232 143.091 1.00 21.05 41 ALA B O 1
ATOM 1895 N N . LEU B 1 47 ? 25.231 20.812 144.834 1.00 19.32 42 LEU B N 1
ATOM 1896 C CA . LEU B 1 47 ? 25.434 19.639 143.984 1.00 21.30 42 LEU B CA 1
ATOM 1897 C C . LEU B 1 47 ? 24.166 19.297 143.207 1.00 21.51 42 LEU B C 1
ATOM 1898 O O . LEU B 1 47 ? 24.223 18.985 142.018 1.00 19.29 42 LEU B O 1
ATOM 1914 N N . VAL B 1 48 ? 23.022 19.360 143.881 1.00 20.32 43 VAL B N 1
ATOM 1915 C CA . VAL B 1 48 ? 21.743 19.103 143.234 1.00 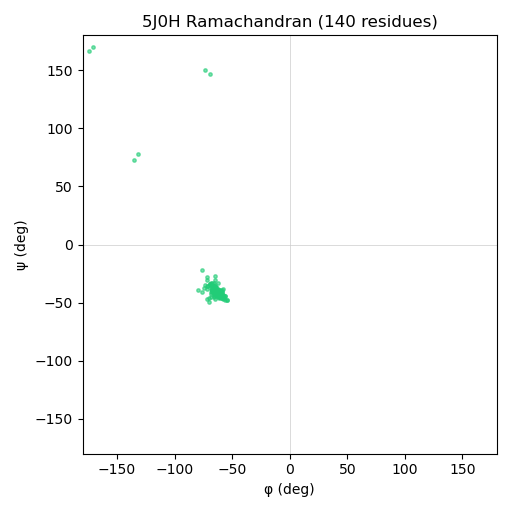21.07 43 VAL B CA 1
ATOM 1916 C C . VAL B 1 48 ? 21.504 20.127 142.124 1.00 22.11 43 VAL B C 1
ATOM 1917 O O . VAL B 1 48 ? 21.057 19.772 141.034 1.00 22.19 43 VAL B O 1
ATOM 1930 N N . GLU B 1 49 ? 21.827 21.390 142.399 1.00 21.10 44 GLU B N 1
ATOM 1931 C CA . GLU B 1 49 ? 21.633 22.465 141.425 1.00 23.97 44 GLU B CA 1
ATOM 1932 C C . GLU B 1 49 ? 22.532 22.263 140.213 1.00 23.47 44 GLU B C 1
ATOM 1933 O O . GLU B 1 49 ? 22.110 22.475 139.070 1.00 21.82 44 GLU B O 1
ATOM 1945 N N . ASN B 1 50 ? 23.773 21.854 140.457 1.00 18.70 45 ASN B N 1
ATOM 1946 C CA . ASN B 1 50 ? 24.713 21.618 139.368 1.00 20.58 45 ASN B CA 1
ATOM 1947 C C . ASN B 1 50 ? 24.304 20.402 138.540 1.00 20.01 45 ASN B C 1
ATOM 1948 O O . ASN B 1 50 ? 24.434 20.405 137.309 1.00 18.77 45 ASN B O 1
ATOM 1959 N N . ASN B 1 51 ? 23.799 19.371 139.211 1.00 18.76 46 ASN B N 1
ATOM 1960 C CA . ASN B 1 51 ? 23.282 18.195 138.518 1.00 17.68 46 ASN B CA 1
ATOM 1961 C C . ASN B 1 51 ? 22.086 18.548 137.631 1.00 18.15 46 ASN B C 1
ATOM 1962 O O . ASN B 1 51 ? 21.983 18.077 136.494 1.00 16.33 46 ASN B O 1
ATOM 1973 N N . ARG B 1 52 ? 21.187 19.378 138.154 1.00 16.74 47 ARG B N 1
ATOM 1974 C CA . ARG B 1 52 ? 20.022 19.831 137.397 1.00 19.89 47 ARG B CA 1
ATOM 1975 C C . ARG B 1 52 ? 20.465 20.486 136.095 1.00 16.54 47 ARG B C 1
ATOM 1976 O O . ARG B 1 52 ? 19.941 20.188 135.020 1.00 20.70 47 ARG B O 1
ATOM 1997 N N . LEU B 1 53 ? 21.443 21.376 136.199 1.00 16.58 48 LEU B N 1
ATOM 1998 C CA . LEU B 1 53 ? 21.949 22.084 135.031 1.00 18.08 48 LEU B CA 1
ATOM 1999 C C . LEU B 1 53 ? 22.686 21.148 134.079 1.00 16.64 48 LEU B C 1
ATOM 2000 O O . LEU B 1 53 ? 22.638 21.340 132.865 1.00 16.17 48 LEU B O 1
ATOM 2016 N N . ASN B 1 54 ? 23.359 20.132 134.614 1.00 15.64 49 ASN B N 1
ATOM 2017 C CA . ASN B 1 54 ? 24.056 19.173 133.761 1.00 16.01 49 ASN B CA 1
ATOM 2018 C C . ASN B 1 54 ? 23.053 18.336 132.975 1.00 14.99 49 ASN B C 1
ATOM 2019 O O . ASN B 1 54 ? 23.241 18.082 131.783 1.00 16.02 49 ASN B O 1
ATOM 2030 N N . VAL B 1 55 ? 21.975 17.927 133.633 1.00 16.52 50 VAL B N 1
ATOM 2031 C CA . VAL B 1 55 ? 20.932 17.153 132.973 1.00 15.91 50 VAL B CA 1
ATOM 2032 C C . VAL B 1 55 ? 20.263 17.997 131.888 1.00 17.12 50 VAL B C 1
ATOM 2033 O O . VAL B 1 55 ? 19.970 17.502 130.801 1.00 17.97 50 VAL B O 1
ATOM 2046 N N . GLU B 1 56 ? 20.032 19.273 132.180 1.00 16.75 51 GLU B N 1
ATOM 2047 C CA . GLU B 1 56 ? 19.417 20.169 131.206 1.00 17.78 51 GLU B CA 1
ATOM 2048 C C . GLU B 1 56 ? 20.314 20.322 129.988 1.00 18.46 51 GLU B C 1
ATOM 2049 O O . GLU B 1 56 ? 19.835 20.413 128.852 1.00 17.66 51 GLU B O 1
ATOM 2061 N N . ASN B 1 57 ? 21.618 20.361 130.195 1.00 14.25 52 ASN B N 1
ATOM 2062 C CA . ASN B 1 57 ? 22.572 20.466 129.100 1.00 13.44 52 ASN B CA 1
ATOM 2063 C C . ASN B 1 57 ? 22.573 19.175 128.260 1.00 15.24 52 ASN B C 1
ATOM 2064 O O . ASN B 1 57 ? 22.543 19.215 127.100 1.00 14.46 52 ASN B O 1
ATOM 2075 N N . ASN B 1 58 ? 22.586 18.033 128.911 1.00 15.25 53 ASN B N 1
ATOM 2076 C CA . ASN B 1 58 ? 22.459 16.784 128.191 1.00 12.65 53 ASN B CA 1
ATOM 2077 C C . ASN B 1 58 ? 21.176 16.730 127.385 1.00 15.13 53 ASN B C 1
ATOM 2078 O O . ASN B 1 58 ? 21.175 16.238 126.334 1.00 14.95 53 ASN B O 1
ATOM 2089 N N . LYS B 1 59 ? 20.095 17.252 127.937 1.00 13.00 54 LYS B N 1
ATOM 2090 C CA . LYS B 1 59 ? 18.813 17.258 127.232 1.00 16.24 54 LYS B CA 1
ATOM 2091 C C . LYS B 1 59 ? 18.901 18.032 125.916 1.00 16.88 54 LYS B C 1
ATOM 2092 O O . LYS B 1 59 ? 18.399 17.585 124.881 1.00 15.62 54 LYS B O 1
ATOM 2111 N N . ILE B 1 60 ? 19.542 19.195 125.955 1.00 15.13 55 ILE B N 1
ATOM 2112 C CA . ILE B 1 60 ? 19.712 20.000 124.751 1.00 14.08 55 ILE B CA 1
ATOM 2113 C C . ILE B 1 60 ? 20.646 19.292 123.767 1.00 14.95 55 ILE B C 1
ATOM 2114 O O . ILE B 1 60 ? 20.427 19.341 122.556 1.00 14.32 55 ILE B O 1
ATOM 2130 N N . ILE B 1 61 ? 21.686 18.640 124.277 1.00 13.98 56 ILE B N 1
ATOM 2131 C CA . ILE B 1 61 ? 22.596 17.891 123.413 1.00 13.69 56 ILE B CA 1
ATOM 2132 C C . ILE B 1 61 ? 21.823 16.838 122.626 1.00 14.35 56 ILE B C 1
ATOM 2133 O O . ILE B 1 61 ? 22.037 16.671 121.427 1.00 13.34 56 ILE B O 1
ATOM 2149 N N . VAL B 1 62 ? 20.909 16.137 123.290 1.00 13.91 57 VAL B N 1
ATOM 2150 C CA . VAL B 1 62 ? 20.125 15.109 122.610 1.00 15.76 57 VAL B CA 1
ATOM 2151 C C . VAL B 1 62 ? 19.280 15.731 121.496 1.00 14.98 57 VAL B C 1
ATOM 2152 O O . VAL B 1 62 ? 19.173 15.166 120.405 1.00 13.91 57 VAL B O 1
ATOM 2165 N N . GLU B 1 63 ? 18.708 16.903 121.763 1.00 16.24 58 GLU B N 1
ATOM 2166 C CA . GLU B 1 63 ? 17.933 17.626 120.752 1.00 16.49 58 GLU B CA 1
ATOM 2167 C C . GLU B 1 63 ? 18.798 18.007 119.557 1.00 15.60 58 GLU B C 1
ATOM 2168 O O . GLU B 1 63 ? 18.371 17.862 118.408 1.00 14.96 58 GLU B O 1
ATOM 2180 N N . VAL B 1 64 ? 20.009 18.487 119.820 1.00 14.23 59 VAL B N 1
ATOM 2181 C CA . VAL B 1 64 ? 20.936 18.853 118.751 1.00 13.34 59 VAL B CA 1
ATOM 2182 C C . VAL B 1 64 ? 21.297 17.621 117.916 1.00 13.24 59 VAL B C 1
ATOM 2183 O O . VAL B 1 64 ? 21.317 17.675 116.682 1.00 12.43 59 VAL B O 1
ATOM 2196 N N . LEU B 1 65 ? 21.556 16.507 118.587 1.00 12.82 60 LEU B N 1
ATOM 2197 C CA . LEU B 1 65 ? 21.900 15.269 117.894 1.00 14.84 60 LEU B CA 1
ATOM 2198 C C . LEU B 1 65 ? 20.766 14.807 116.981 1.00 14.03 60 LEU B C 1
ATOM 2199 O O . LEU B 1 65 ? 21.011 14.330 115.871 1.00 14.33 60 LEU B O 1
ATOM 2215 N N . ARG B 1 66 ? 19.527 14.953 117.435 1.00 13.31 61 ARG B N 1
ATOM 2216 C CA . ARG B 1 66 ? 18.384 14.556 116.612 1.00 16.71 61 ARG B CA 1
ATOM 2217 C C . ARG B 1 66 ? 18.270 15.415 115.358 1.00 15.59 61 ARG B C 1
ATOM 2218 O O . ARG B 1 66 ? 17.922 14.918 114.286 1.00 14.65 61 ARG B O 1
ATOM 2239 N N . ILE B 1 67 ? 18.563 16.706 115.490 1.00 14.10 62 ILE B N 1
ATOM 2240 C CA . ILE B 1 67 ? 18.537 17.604 114.340 1.00 14.46 62 ILE B CA 1
ATOM 2241 C C . ILE B 1 67 ? 19.655 17.237 113.365 1.00 13.35 62 ILE B C 1
ATOM 2242 O O . ILE B 1 67 ? 19.456 17.236 112.152 1.00 11.92 62 ILE B O 1
ATOM 2258 N N . ILE B 1 68 ? 20.833 16.920 113.889 1.00 13.08 63 ILE B N 1
ATOM 2259 C CA . ILE B 1 68 ? 21.944 16.526 113.031 1.00 13.36 63 ILE B CA 1
ATOM 2260 C C . ILE B 1 68 ? 21.579 15.262 112.261 1.00 10.85 63 ILE B C 1
ATOM 2261 O O . ILE B 1 68 ? 21.845 15.159 111.064 1.00 12.25 63 ILE B O 1
ATOM 2277 N N . ALA B 1 69 ? 20.952 14.308 112.941 1.00 14.94 64 ALA B N 1
ATOM 2278 C CA . ALA B 1 69 ? 20.540 13.067 112.293 1.00 14.02 64 ALA B CA 1
ATOM 2279 C C . ALA B 1 69 ? 19.563 13.352 111.152 1.00 14.43 64 ALA B C 1
ATOM 2280 O O . ALA B 1 69 ? 19.636 12.731 110.090 1.00 14.14 64 ALA B O 1
ATOM 2287 N N . GLU B 1 70 ? 18.659 14.303 111.367 1.00 15.76 65 GLU B N 1
ATOM 2288 C CA . GLU B 1 70 ? 17.702 14.689 110.334 1.00 14.20 65 GLU B CA 1
ATOM 2289 C C . GLU B 1 70 ? 18.419 15.281 109.122 1.00 13.31 65 GLU B C 1
ATOM 2290 O O . GLU B 1 70 ? 18.082 14.958 107.978 1.00 14.17 65 GLU B O 1
ATOM 2302 N N . VAL B 1 71 ? 19.407 16.141 109.358 1.00 12.19 66 VAL B N 1
ATOM 2303 C CA . VAL B 1 71 ? 20.193 16.701 108.259 1.00 11.61 66 VAL B CA 1
ATOM 2304 C C . VAL B 1 71 ? 20.856 15.576 107.468 1.00 11.98 66 VAL B C 1
ATOM 2305 O O . VAL B 1 71 ? 20.842 15.583 106.239 1.00 12.66 66 VAL B O 1
ATOM 2318 N N . LEU B 1 72 ? 21.423 14.602 108.177 1.00 12.44 67 LEU B N 1
ATOM 2319 C CA . LEU B 1 72 ? 22.087 13.481 107.516 1.00 13.43 67 LEU B CA 1
ATOM 2320 C C . LEU B 1 72 ? 21.102 12.702 106.648 1.00 14.92 67 LEU B C 1
ATOM 2321 O O . LEU B 1 72 ? 21.445 12.266 105.545 1.00 13.86 67 LEU B O 1
ATOM 2337 N N . LYS B 1 73 ? 19.876 12.541 107.137 1.00 14.00 68 LYS B N 1
ATOM 2338 C CA . LYS B 1 73 ? 18.861 11.796 106.401 1.00 12.78 68 LYS B CA 1
ATOM 2339 C C . LYS B 1 73 ? 18.341 12.583 105.205 1.00 16.82 68 LYS B C 1
ATOM 2340 O O . LYS B 1 73 ? 18.033 12.001 104.163 1.00 15.65 68 LYS B O 1
ATOM 2359 N N . ILE B 1 74 ? 18.251 13.903 105.347 1.00 15.04 69 ILE B N 1
ATOM 2360 C CA . ILE B 1 74 ? 17.876 14.759 104.221 1.00 13.32 69 ILE B CA 1
ATOM 2361 C C . ILE B 1 74 ? 18.915 14.638 103.112 1.00 17.63 69 ILE B C 1
ATOM 2362 O O . ILE B 1 74 ? 18.572 14.498 101.935 1.00 16.11 69 ILE B O 1
ATOM 2378 N N . ASN B 1 75 ? 20.189 14.679 103.485 1.00 16.50 70 ASN B N 1
ATOM 2379 C CA . ASN B 1 75 ? 21.260 14.602 102.502 1.00 17.75 70 ASN B CA 1
ATOM 2380 C C . ASN B 1 75 ? 21.334 13.234 101.837 1.00 19.66 70 ASN B C 1
ATOM 2381 O O . ASN B 1 75 ? 21.657 13.134 100.653 1.00 16.92 70 ASN B O 1
ATOM 2392 N N . ALA B 1 76 ? 21.005 12.190 102.588 1.00 17.21 71 ALA B N 1
ATOM 2393 C CA . ALA B 1 76 ? 21.060 10.824 102.077 1.00 15.35 71 ALA B CA 1
ATOM 2394 C C . ALA B 1 76 ? 20.040 10.613 100.960 1.00 22.94 71 ALA B C 1
ATOM 2395 O O . ALA B 1 76 ? 20.226 9.769 100.087 1.00 32.45 71 ALA B O 1
ATOM 2402 N N . LYS B 1 77 ? 18.968 11.395 101.001 1.00 18.65 72 LYS B N 1
ATOM 2403 C CA . LYS B 1 77 ? 17.886 11.299 100.027 1.00 23.91 72 LYS B CA 1
ATOM 2404 C C . LYS B 1 77 ? 18.237 12.002 98.725 1.00 34.53 72 LYS B C 1
ATOM 2405 O O . LYS B 1 77 ? 17.905 11.514 97.645 1.00 33.65 72 LYS B O 1
ATOM 2424 N N . SER B 1 78 ? 18.899 13.150 98.833 1.00 36.84 73 SER B N 1
ATOM 2425 C CA . SER B 1 78 ? 19.231 13.962 97.665 1.00 50.04 73 SER B CA 1
ATOM 2426 C C . SER B 1 78 ? 20.572 13.547 97.069 1.00 48.99 73 SER B C 1
ATOM 2427 O O . SER B 1 78 ? 20.818 12.365 96.828 1.00 54.35 73 SER B O 1
#

Sequence (144 aa):
KYELRRALEELEKALRELKKSLDELERSL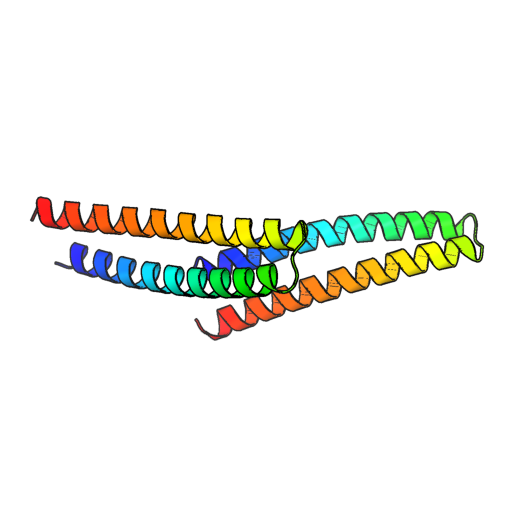EELEKNPSEDALVENNRLNVENNKIIVEVLRIIAEVLKINAKSKYELRRALEELEKALRELKKSLDELERSLEELEKNPSEDALVENNRLNVENNKIIVEVLRIIAEVLKINAKS